Protein AF-A0A380U2N9-F1 (afdb_monomer_lite)

Structure (mmCIF, N/CA/C/O backbone):
data_AF-A0A380U2N9-F1
#
_entry.id   AF-A0A380U2N9-F1
#
loop_
_atom_site.group_PDB
_atom_site.id
_atom_site.type_symbol
_atom_site.label_atom_id
_atom_site.label_alt_id
_atom_site.label_comp_id
_atom_site.label_asym_id
_atom_site.label_entity_id
_atom_site.label_seq_id
_atom_site.pdbx_PDB_ins_code
_atom_site.Cartn_x
_atom_site.Cartn_y
_atom_site.Cartn_z
_atom_site.occupancy
_atom_site.B_iso_or_equiv
_atom_site.auth_seq_id
_atom_site.auth_comp_id
_atom_site.auth_asym_id
_atom_site.auth_atom_id
_atom_site.pdbx_PDB_model_num
ATOM 1 N N . MET A 1 1 ? 11.433 4.361 -26.951 1.00 69.81 1 MET A N 1
ATOM 2 C CA . MET A 1 1 ? 11.664 3.124 -26.171 1.00 69.81 1 MET A CA 1
ATOM 3 C C . MET A 1 1 ? 11.246 3.351 -24.717 1.00 69.81 1 MET A C 1
ATOM 5 O O . MET A 1 1 ? 11.518 4.430 -24.201 1.00 69.81 1 MET A O 1
ATOM 9 N N . GLN A 1 2 ? 10.555 2.399 -24.078 1.00 72.62 2 GLN A N 1
ATOM 10 C CA . GLN A 1 2 ? 10.227 2.473 -22.642 1.00 72.62 2 GLN A CA 1
ATOM 11 C C . GLN A 1 2 ? 11.430 2.039 -21.786 1.00 72.62 2 GLN A C 1
ATOM 13 O O . GLN A 1 2 ? 12.318 1.334 -22.265 1.00 72.62 2 GLN A O 1
ATOM 18 N N . LYS A 1 3 ? 11.481 2.479 -20.523 1.00 81.81 3 LYS A N 1
ATOM 19 C CA . LYS A 1 3 ? 12.522 2.066 -19.572 1.00 81.81 3 LYS A CA 1
ATOM 20 C C . LYS A 1 3 ? 12.392 0.562 -19.301 1.00 81.81 3 LYS A C 1
ATOM 22 O O . LYS A 1 3 ? 11.352 0.131 -18.817 1.00 81.81 3 LYS A O 1
ATOM 27 N N . ALA A 1 4 ? 13.450 -0.200 -19.572 1.00 84.12 4 ALA A N 1
ATOM 28 C CA . ALA A 1 4 ? 13.554 -1.614 -19.219 1.00 84.12 4 ALA A CA 1
ATOM 29 C C . ALA A 1 4 ? 14.470 -1.792 -17.999 1.00 84.12 4 ALA A C 1
ATOM 31 O O . ALA A 1 4 ? 15.438 -1.047 -17.831 1.00 84.12 4 ALA A O 1
ATOM 32 N N . VAL A 1 5 ? 14.157 -2.765 -17.144 1.00 84.19 5 VAL A N 1
ATOM 33 C CA . VAL A 1 5 ? 14.933 -3.099 -15.943 1.00 84.19 5 VAL A CA 1
ATOM 34 C C . VAL A 1 5 ? 15.163 -4.606 -15.934 1.00 84.19 5 VAL A C 1
ATOM 36 O O . VAL A 1 5 ? 14.212 -5.371 -16.062 1.00 84.19 5 VAL A O 1
ATOM 39 N N . PHE A 1 6 ? 16.419 -5.021 -15.771 1.00 86.12 6 PHE A N 1
ATOM 40 C CA . PHE A 1 6 ? 16.827 -6.426 -15.752 1.00 86.12 6 PHE A CA 1
ATOM 41 C C . PHE A 1 6 ? 17.446 -6.755 -14.389 1.00 86.12 6 PHE A C 1
ATOM 43 O O . PHE A 1 6 ? 18.619 -6.450 -14.175 1.00 86.12 6 PHE A O 1
ATOM 50 N N . PRO A 1 7 ? 16.686 -7.326 -13.438 1.00 82.00 7 PRO A N 1
ATOM 51 C CA . PRO A 1 7 ? 17.259 -7.844 -12.200 1.00 82.00 7 PRO A CA 1
ATOM 52 C C . PRO A 1 7 ? 18.228 -8.988 -12.520 1.00 82.00 7 PRO A C 1
ATOM 54 O O . PRO A 1 7 ? 17.839 -9.954 -13.171 1.00 82.00 7 PRO A O 1
ATOM 57 N N . ILE A 1 8 ? 19.482 -8.881 -12.076 1.00 82.88 8 ILE A N 1
ATOM 58 C CA . ILE A 1 8 ? 20.508 -9.902 -12.316 1.00 82.88 8 ILE A CA 1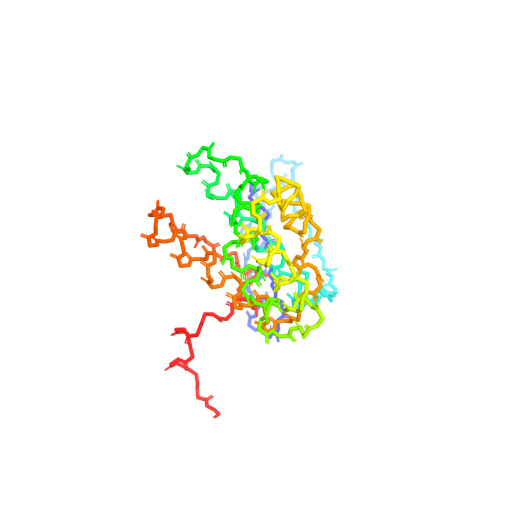
ATOM 59 C C . ILE A 1 8 ? 20.711 -10.705 -11.033 1.00 82.88 8 ILE A C 1
ATOM 61 O O . ILE A 1 8 ? 21.351 -10.229 -10.099 1.00 82.88 8 ILE A O 1
ATOM 65 N N . GLN A 1 9 ? 20.143 -11.911 -10.981 1.00 79.94 9 GLN A N 1
ATOM 66 C CA . GLN A 1 9 ? 20.286 -12.834 -9.844 1.00 79.94 9 GLN A CA 1
ATOM 67 C C . GLN A 1 9 ? 21.052 -14.105 -10.223 1.00 79.94 9 GLN A C 1
ATOM 69 O O . GLN A 1 9 ? 21.553 -14.817 -9.357 1.00 79.94 9 GLN A O 1
ATOM 74 N N . SER A 1 10 ? 21.164 -14.384 -11.522 1.00 81.62 10 SER A N 1
ATOM 75 C CA . SER A 1 10 ? 21.851 -15.550 -12.064 1.00 81.62 10 SER A CA 1
ATOM 76 C C . SER A 1 10 ? 22.539 -15.226 -13.391 1.00 81.62 10 SER A C 1
ATOM 78 O O . SER A 1 10 ? 22.266 -14.201 -14.022 1.00 81.62 10 SER A O 1
ATOM 80 N N . HIS A 1 11 ? 23.399 -16.134 -13.861 1.00 83.56 11 HIS A N 1
ATOM 81 C CA . HIS A 1 11 ? 24.033 -16.004 -15.176 1.00 83.56 11 HIS A CA 1
ATOM 82 C C . HIS A 1 11 ? 23.004 -15.915 -16.320 1.00 83.56 11 HIS A C 1
ATOM 84 O O . HIS A 1 11 ? 23.205 -15.166 -17.271 1.00 83.56 11 HIS A O 1
ATOM 90 N N . ALA A 1 12 ? 21.867 -16.611 -16.206 1.00 84.00 12 ALA A N 1
ATOM 91 C CA . ALA A 1 12 ? 20.814 -16.591 -17.222 1.00 84.00 12 ALA A CA 1
ATOM 92 C C . ALA A 1 12 ? 20.165 -15.203 -17.393 1.00 84.00 12 ALA A C 1
ATOM 94 O O . ALA A 1 12 ? 19.731 -14.843 -18.489 1.00 84.00 12 ALA A O 1
ATOM 95 N N . ASP A 1 13 ? 20.114 -14.395 -16.332 1.00 83.19 13 ASP A N 1
ATOM 96 C CA . ASP A 1 13 ? 19.528 -13.051 -16.392 1.00 83.19 13 ASP A CA 1
ATOM 97 C C . ASP A 1 13 ? 20.431 -12.057 -17.130 1.00 83.19 13 ASP A C 1
ATOM 99 O O . ASP A 1 13 ? 19.936 -11.134 -17.783 1.00 83.19 13 ASP A O 1
ATOM 103 N N . ILE A 1 14 ? 21.748 -12.294 -17.114 1.00 89.19 14 ILE A N 1
ATOM 104 C CA . ILE A 1 14 ? 22.729 -11.501 -17.867 1.00 89.19 14 ILE A CA 1
ATOM 105 C C . ILE A 1 14 ? 22.434 -11.595 -19.365 1.00 89.19 14 ILE A C 1
ATOM 107 O O . ILE A 1 14 ? 22.409 -10.578 -20.059 1.00 89.19 14 ILE A O 1
ATOM 111 N N . THR A 1 15 ? 22.138 -12.797 -19.865 1.00 91.19 15 THR A N 1
ATOM 112 C CA . THR A 1 15 ? 21.820 -13.018 -21.282 1.00 91.19 15 THR A CA 1
ATOM 113 C C . THR A 1 15 ? 20.608 -12.199 -21.730 1.00 91.19 15 THR A C 1
ATOM 115 O O . THR A 1 15 ? 20.621 -11.639 -22.825 1.00 91.19 15 THR A O 1
ATOM 118 N N . LYS A 1 16 ? 19.580 -12.051 -20.881 1.00 89.38 16 LYS A N 1
ATOM 119 C CA . LYS A 1 16 ? 18.394 -11.229 -21.193 1.00 89.38 16 LYS A CA 1
ATOM 120 C C . LYS A 1 16 ? 18.766 -9.755 -21.374 1.00 89.38 16 LYS A C 1
ATOM 122 O O . LYS A 1 16 ? 18.345 -9.138 -22.353 1.00 89.38 16 LYS A O 1
ATOM 127 N N . ALA A 1 17 ? 19.582 -9.211 -20.468 1.00 90.81 17 ALA A N 1
ATOM 128 C CA . ALA A 1 17 ? 20.050 -7.828 -20.549 1.00 90.81 17 ALA A CA 1
ATOM 129 C C . ALA A 1 17 ? 20.914 -7.592 -21.800 1.00 90.81 17 ALA A C 1
ATOM 131 O O . ALA A 1 17 ? 20.702 -6.618 -22.525 1.00 90.81 17 ALA A O 1
ATOM 132 N N . ILE A 1 18 ? 21.840 -8.513 -22.091 1.00 91.75 18 ILE A N 1
ATOM 133 C CA . ILE A 1 18 ? 22.700 -8.472 -23.284 1.00 91.75 18 ILE A CA 1
ATOM 134 C C . ILE A 1 18 ? 21.860 -8.481 -24.566 1.00 91.75 18 ILE A C 1
ATOM 136 O O . ILE A 1 18 ? 22.034 -7.611 -25.420 1.00 91.75 18 ILE A O 1
ATOM 140 N N . ASN A 1 19 ? 20.905 -9.406 -24.683 1.00 91.62 19 ASN A N 1
ATOM 141 C CA . ASN A 1 19 ? 20.053 -9.523 -25.868 1.00 91.62 19 ASN A CA 1
ATOM 142 C C . ASN A 1 19 ? 19.202 -8.268 -26.090 1.00 91.62 19 ASN A C 1
ATOM 144 O O . ASN A 1 19 ? 19.068 -7.799 -27.223 1.00 91.62 19 ASN A O 1
ATOM 148 N N . TYR A 1 20 ? 18.660 -7.685 -25.016 1.00 91.88 20 TYR A N 1
ATOM 149 C CA . TYR A 1 20 ? 17.906 -6.439 -25.118 1.00 91.88 20 TYR A CA 1
ATOM 150 C C . TYR A 1 20 ? 18.783 -5.287 -25.619 1.00 91.88 20 TYR A C 1
ATOM 152 O O . TYR A 1 20 ? 18.374 -4.558 -26.523 1.00 91.88 20 TYR A O 1
ATOM 160 N N . MET A 1 21 ? 20.000 -5.133 -25.088 1.00 92.38 21 MET A N 1
ATOM 161 C CA . MET A 1 21 ? 20.934 -4.107 -25.565 1.00 92.38 21 MET A CA 1
ATOM 162 C C . MET A 1 21 ? 21.288 -4.313 -27.041 1.00 92.38 21 MET A C 1
ATOM 164 O O . MET A 1 21 ? 21.163 -3.369 -27.821 1.00 92.38 21 MET A O 1
ATOM 168 N N . HIS A 1 22 ? 21.644 -5.539 -27.441 1.00 91.25 22 HIS A N 1
ATOM 169 C CA . HIS A 1 22 ? 21.965 -5.871 -28.833 1.00 91.25 22 HIS A CA 1
ATOM 170 C C . HIS A 1 22 ? 20.823 -5.571 -29.803 1.00 91.25 22 HIS A C 1
ATOM 172 O O . HIS A 1 22 ? 21.073 -5.104 -30.908 1.00 91.25 22 HIS A O 1
ATOM 178 N N . THR A 1 23 ? 19.577 -5.785 -29.384 1.00 90.31 23 THR A N 1
ATOM 179 C CA . THR A 1 23 ? 18.407 -5.537 -30.237 1.00 90.31 23 THR A CA 1
ATOM 180 C C . THR A 1 23 ? 18.149 -4.042 -30.451 1.00 90.31 23 THR A C 1
ATOM 182 O O . THR A 1 23 ? 17.639 -3.650 -31.495 1.00 90.31 23 THR A O 1
ATOM 185 N N . ASN A 1 24 ? 18.496 -3.190 -29.481 1.00 90.56 24 ASN A N 1
ATOM 186 C CA . ASN A 1 24 ? 18.027 -1.800 -29.458 1.00 90.56 24 ASN A CA 1
ATOM 187 C C . ASN A 1 24 ? 19.122 -0.748 -29.719 1.00 90.56 24 ASN A C 1
ATOM 189 O O . ASN A 1 24 ? 18.792 0.396 -30.039 1.00 90.56 24 ASN A O 1
ATOM 193 N N . TYR A 1 25 ? 20.414 -1.079 -29.584 1.00 91.75 25 TYR A N 1
ATOM 194 C CA . TYR A 1 25 ? 21.473 -0.056 -29.609 1.00 91.75 25 TYR A CA 1
ATOM 195 C C . TYR A 1 25 ? 21.623 0.635 -30.970 1.00 91.75 25 TYR A C 1
ATOM 197 O O . TYR A 1 25 ? 21.804 1.851 -31.013 1.00 91.75 25 TYR A O 1
ATOM 205 N N . THR A 1 26 ? 21.517 -0.103 -32.077 1.00 87.94 26 THR A N 1
ATOM 206 C CA . THR A 1 26 ? 21.706 0.455 -33.424 1.00 87.94 26 THR A CA 1
ATOM 207 C C . THR A 1 26 ? 20.651 1.509 -33.740 1.00 87.94 26 THR A C 1
ATOM 209 O O . THR A 1 26 ? 20.982 2.604 -34.187 1.00 87.94 26 THR A O 1
ATOM 212 N N . GLN A 1 27 ? 19.383 1.214 -33.440 1.00 89.00 27 GLN A N 1
ATOM 213 C CA . GLN A 1 27 ? 18.287 2.163 -33.628 1.00 89.00 27 GLN A CA 1
ATOM 214 C C . GLN A 1 27 ? 18.467 3.406 -32.747 1.00 89.00 27 GLN A C 1
ATOM 216 O O . GLN A 1 27 ? 18.341 4.528 -33.228 1.00 89.00 27 GLN A O 1
ATOM 221 N N . ALA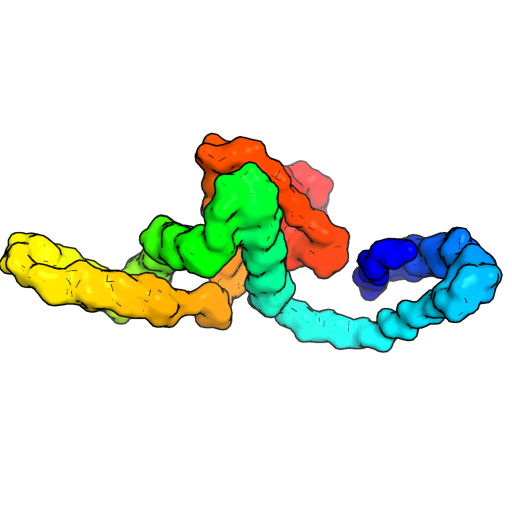 A 1 28 ? 18.820 3.211 -31.475 1.00 89.31 28 ALA A N 1
ATOM 222 C CA . ALA A 1 28 ? 19.051 4.297 -30.527 1.00 89.31 28 ALA A CA 1
ATOM 223 C C . ALA A 1 28 ? 20.163 5.261 -30.988 1.00 89.31 28 ALA A C 1
ATOM 225 O O . ALA A 1 28 ? 20.019 6.479 -30.870 1.00 89.31 28 ALA A O 1
ATOM 226 N N . ILE A 1 29 ? 21.252 4.727 -31.554 1.00 90.00 29 ILE A N 1
ATOM 227 C CA . ILE A 1 29 ? 22.338 5.526 -32.141 1.00 90.00 29 ILE A CA 1
ATOM 228 C C . ILE A 1 29 ? 21.837 6.309 -33.358 1.00 90.00 29 ILE A C 1
ATOM 230 O O . ILE A 1 29 ? 22.067 7.515 -33.435 1.00 90.00 29 ILE A O 1
ATOM 234 N N . ASN A 1 30 ? 21.116 5.653 -34.270 1.00 90.38 30 ASN A N 1
ATOM 235 C CA . ASN A 1 30 ? 20.602 6.285 -35.488 1.00 90.38 30 ASN A CA 1
ATOM 236 C C . ASN A 1 30 ? 19.607 7.420 -35.193 1.00 90.38 30 ASN A C 1
ATOM 238 O O . ASN A 1 30 ? 19.549 8.400 -35.929 1.00 90.38 30 ASN A O 1
ATOM 242 N N . GLU A 1 31 ? 18.849 7.318 -34.101 1.00 92.00 31 GLU A N 1
ATOM 243 C CA . GLU A 1 31 ? 17.915 8.353 -33.640 1.00 92.00 31 GLU A CA 1
ATOM 244 C C . GLU A 1 31 ? 18.587 9.467 -32.808 1.00 92.00 31 GLU A C 1
ATOM 246 O O . GLU A 1 31 ? 17.899 10.365 -32.315 1.00 92.00 31 GLU A O 1
ATOM 251 N N . GLY A 1 32 ? 19.910 9.413 -32.601 1.00 91.12 32 GLY A N 1
ATOM 252 C CA . GLY A 1 32 ? 20.652 10.368 -31.767 1.00 91.12 32 GLY A CA 1
ATOM 253 C C . GLY A 1 32 ? 20.323 10.278 -30.271 1.00 91.12 32 GLY A C 1
ATOM 254 O O . GLY A 1 32 ? 20.605 11.204 -29.511 1.00 91.12 32 GLY A O 1
ATOM 255 N N . LYS A 1 33 ? 19.709 9.174 -29.833 1.00 90.06 33 LYS A N 1
ATOM 256 C CA . LYS A 1 33 ? 19.256 8.929 -28.457 1.00 90.06 33 LYS A CA 1
ATOM 257 C C . LYS A 1 33 ? 19.923 7.659 -27.922 1.00 90.06 33 LYS A C 1
ATOM 259 O O . LYS A 1 33 ? 19.243 6.643 -27.781 1.00 90.06 33 LYS A O 1
ATOM 264 N N . PRO A 1 34 ? 21.241 7.682 -27.644 1.00 89.06 34 PRO A N 1
ATOM 265 C CA . PRO A 1 34 ? 21.983 6.487 -27.258 1.00 89.06 34 PRO A CA 1
ATOM 266 C C . PRO A 1 34 ? 21.405 5.838 -25.996 1.00 89.06 34 PRO A C 1
ATOM 268 O O . PRO A 1 34 ? 20.847 6.503 -25.119 1.00 89.06 34 PRO A O 1
ATOM 271 N N . LEU A 1 35 ? 21.562 4.517 -25.891 1.00 91.25 35 LEU A N 1
ATOM 272 C CA . LEU A 1 35 ? 21.123 3.775 -24.715 1.00 91.25 35 LEU A CA 1
ATOM 273 C C . LEU A 1 35 ? 21.908 4.226 -23.476 1.00 91.25 35 LEU A C 1
ATOM 275 O O . LEU A 1 35 ? 23.134 4.151 -23.445 1.00 91.25 35 LEU A O 1
ATOM 279 N N . ARG A 1 36 ? 21.196 4.639 -22.422 1.00 89.75 36 ARG A N 1
ATOM 280 C CA . ARG A 1 36 ? 21.777 4.862 -21.092 1.00 89.75 36 ARG A CA 1
ATOM 281 C C . ARG A 1 36 ? 21.622 3.598 -20.253 1.00 89.75 36 ARG A C 1
ATOM 283 O O . ARG A 1 36 ? 20.508 3.264 -19.852 1.00 89.75 36 ARG A O 1
ATOM 290 N N . VAL A 1 37 ? 22.736 2.934 -19.956 1.00 89.19 37 VAL A N 1
ATOM 291 C CA . VAL A 1 37 ? 22.779 1.766 -19.065 1.00 89.19 37 VAL A CA 1
ATOM 292 C C . VAL A 1 37 ? 23.154 2.227 -17.659 1.00 89.19 37 VAL A C 1
ATOM 294 O O . VAL A 1 37 ? 24.134 2.944 -17.479 1.00 89.19 37 VAL A O 1
ATOM 297 N N . VAL A 1 38 ? 22.361 1.835 -16.664 1.00 87.06 38 VAL A N 1
ATOM 298 C CA . VAL A 1 38 ? 22.657 2.066 -15.245 1.00 87.06 38 VAL A CA 1
ATOM 299 C C . VAL A 1 38 ? 22.760 0.708 -14.578 1.00 87.06 38 VAL A C 1
ATOM 301 O O . VAL A 1 38 ? 21.789 -0.047 -14.584 1.00 87.06 38 VAL A O 1
ATOM 304 N N . ILE A 1 39 ? 23.933 0.412 -14.025 1.00 86.25 39 ILE A N 1
ATOM 305 C CA . ILE A 1 39 ? 24.171 -0.772 -13.205 1.00 86.25 39 ILE A CA 1
ATOM 306 C C . ILE A 1 39 ? 24.294 -0.276 -11.776 1.00 86.25 39 ILE A C 1
ATOM 308 O O . ILE A 1 39 ? 25.122 0.585 -11.491 1.00 86.25 39 ILE A O 1
ATOM 312 N N . ASP A 1 40 ? 23.444 -0.798 -10.908 1.00 77.69 40 ASP A N 1
ATOM 313 C CA . ASP A 1 40 ? 23.410 -0.424 -9.505 1.00 77.69 40 ASP A CA 1
ATOM 314 C C . ASP A 1 40 ? 23.194 -1.677 -8.657 1.00 77.69 40 ASP A C 1
ATOM 316 O O . ASP A 1 40 ? 22.492 -2.609 -9.071 1.00 77.69 40 ASP A O 1
ATOM 320 N N . GLN A 1 41 ? 23.795 -1.704 -7.472 1.00 69.94 41 GLN A N 1
ATOM 321 C CA . GLN A 1 41 ? 23.486 -2.711 -6.466 1.00 69.94 41 GLN A CA 1
ATOM 322 C C . GLN A 1 41 ? 22.186 -2.277 -5.794 1.00 69.94 41 GLN A C 1
ATOM 324 O O . GLN A 1 41 ? 22.183 -1.565 -4.795 1.00 69.94 41 GLN A O 1
ATOM 329 N N . LYS A 1 42 ? 21.055 -2.660 -6.394 1.00 63.22 42 LYS A N 1
ATOM 330 C CA . LYS A 1 42 ? 19.726 -2.280 -5.906 1.00 63.22 42 LYS A CA 1
ATOM 331 C C . LYS A 1 42 ? 19.456 -2.941 -4.546 1.00 63.22 42 LYS A C 1
ATOM 333 O O . LYS A 1 42 ? 18.904 -4.034 -4.484 1.00 63.22 42 LYS A O 1
ATOM 338 N N . LEU A 1 43 ? 19.814 -2.250 -3.466 1.00 59.84 43 LEU A N 1
ATOM 339 C CA . LEU A 1 43 ? 19.433 -2.548 -2.081 1.00 59.84 43 LEU A CA 1
ATOM 340 C C . LEU A 1 43 ? 18.029 -2.002 -1.775 1.00 59.84 43 LEU A C 1
ATOM 342 O O . LEU A 1 43 ? 17.811 -1.402 -0.727 1.00 59.84 43 LEU A O 1
ATOM 346 N N . ASP A 1 44 ? 17.068 -2.142 -2.694 1.00 65.88 44 ASP A N 1
ATOM 347 C CA . ASP A 1 44 ? 15.690 -1.843 -2.306 1.00 65.88 44 ASP A CA 1
ATOM 348 C C . ASP A 1 44 ? 15.267 -2.887 -1.281 1.00 65.88 44 ASP A C 1
ATOM 350 O O . ASP A 1 44 ? 15.166 -4.077 -1.598 1.00 65.88 44 ASP A O 1
ATOM 354 N N . ASP A 1 45 ? 14.989 -2.444 -0.059 1.00 77.94 45 ASP A N 1
ATOM 355 C CA . ASP A 1 45 ? 14.292 -3.304 0.874 1.00 77.94 45 ASP A CA 1
ATOM 356 C C . ASP A 1 45 ? 12.888 -3.618 0.330 1.00 77.94 45 ASP A C 1
ATOM 358 O O . ASP A 1 45 ? 12.271 -2.878 -0.454 1.00 77.94 45 ASP A O 1
ATOM 362 N N . ARG A 1 46 ? 12.382 -4.793 0.708 1.00 79.44 46 ARG A N 1
ATOM 363 C CA . ARG A 1 46 ? 11.099 -5.292 0.206 1.00 79.44 46 ARG A CA 1
ATOM 364 C C . ARG A 1 46 ? 9.953 -4.323 0.515 1.00 79.44 46 ARG A C 1
ATOM 366 O O . ARG A 1 46 ? 9.056 -4.188 -0.315 1.00 79.44 46 ARG A O 1
ATOM 373 N N . SER A 1 47 ? 10.010 -3.623 1.649 1.00 85.62 47 SER A N 1
ATOM 374 C CA . SER A 1 47 ? 8.982 -2.662 2.065 1.00 85.62 47 SER A CA 1
ATOM 375 C C . SER A 1 47 ? 8.888 -1.477 1.101 1.00 85.62 47 SER A C 1
ATOM 377 O O . SER A 1 47 ? 7.802 -1.115 0.636 1.00 85.62 47 SER A O 1
ATOM 379 N N . THR A 1 48 ? 10.027 -0.914 0.709 1.00 87.94 48 THR A N 1
ATOM 380 C CA . THR A 1 48 ? 10.108 0.190 -0.251 1.00 87.94 48 THR A CA 1
ATOM 381 C C . THR A 1 48 ? 9.590 -0.242 -1.620 1.00 87.94 48 THR A C 1
ATOM 383 O O . THR A 1 48 ? 8.792 0.463 -2.248 1.00 87.94 48 THR A O 1
ATOM 386 N N . ALA A 1 49 ? 9.962 -1.441 -2.078 1.00 89.75 49 ALA A N 1
ATOM 387 C CA . ALA A 1 49 ? 9.462 -1.985 -3.337 1.00 89.75 49 ALA A CA 1
ATOM 388 C C . ALA A 1 49 ? 7.938 -2.201 -3.329 1.00 89.75 49 ALA A C 1
ATOM 390 O O . ALA A 1 49 ? 7.268 -1.810 -4.285 1.00 89.75 49 ALA A O 1
ATOM 391 N N . GLN A 1 50 ? 7.389 -2.764 -2.251 1.00 92.50 50 GLN A N 1
ATOM 392 C CA . GLN A 1 50 ? 5.950 -2.978 -2.078 1.00 92.50 50 GLN A CA 1
ATOM 393 C C . GLN A 1 50 ? 5.160 -1.662 -2.014 1.00 92.50 50 GLN A C 1
ATOM 395 O O . GLN A 1 50 ? 4.092 -1.553 -2.615 1.00 92.50 50 GLN A O 1
ATOM 400 N N . ASN A 1 51 ? 5.693 -0.625 -1.359 1.00 93.56 51 ASN A N 1
ATOM 401 C CA . ASN A 1 51 ? 5.048 0.691 -1.325 1.00 93.56 51 ASN A CA 1
ATOM 402 C C . ASN A 1 51 ? 4.965 1.327 -2.718 1.00 93.56 51 ASN A C 1
ATOM 404 O O . ASN A 1 51 ? 3.928 1.879 -3.083 1.00 93.56 51 ASN A O 1
ATOM 408 N N . ARG A 1 52 ? 6.012 1.204 -3.541 1.00 92.88 52 ARG A N 1
ATOM 409 C CA . ARG A 1 52 ? 5.954 1.668 -4.939 1.00 92.88 52 ARG A CA 1
ATOM 410 C C . ARG A 1 52 ? 4.923 0.899 -5.758 1.00 92.88 52 ARG A C 1
ATOM 412 O O . ARG A 1 52 ? 4.212 1.514 -6.550 1.00 92.88 52 ARG A O 1
ATOM 419 N N . LEU A 1 53 ? 4.832 -0.418 -5.558 1.00 95.25 53 LEU A N 1
ATOM 420 C CA . LEU A 1 53 ? 3.836 -1.254 -6.227 1.00 95.25 53 LEU A CA 1
ATOM 421 C C . LEU A 1 53 ? 2.412 -0.783 -5.903 1.00 95.25 53 LEU A C 1
ATOM 423 O O . LEU A 1 53 ? 1.618 -0.570 -6.817 1.00 95.25 53 LEU A O 1
ATOM 427 N N . MET A 1 54 ? 2.129 -0.523 -4.624 1.00 96.19 54 MET A N 1
ATOM 428 C CA . MET A 1 54 ? 0.847 0.017 -4.164 1.00 96.19 54 MET A CA 1
ATOM 429 C C . MET A 1 54 ? 0.489 1.330 -4.873 1.00 96.19 54 MET A C 1
ATOM 431 O O . MET A 1 54 ? -0.583 1.439 -5.464 1.00 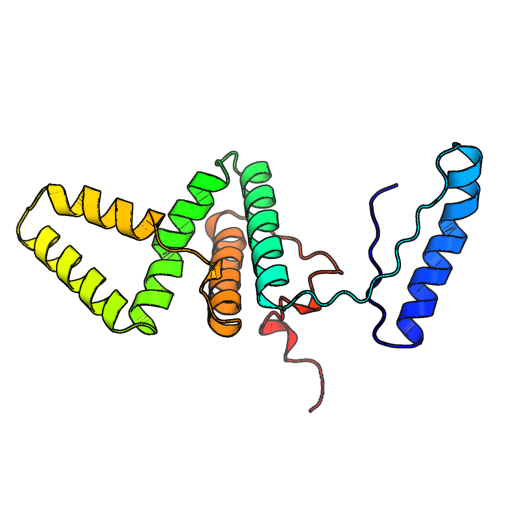96.19 54 MET A O 1
ATOM 435 N N . TRP A 1 55 ? 1.403 2.306 -4.891 1.00 96.69 55 TRP A N 1
ATOM 436 C CA . TRP A 1 55 ? 1.164 3.595 -5.553 1.00 96.69 55 TRP A CA 1
ATOM 437 C C . TRP A 1 55 ? 0.963 3.467 -7.063 1.00 96.69 55 TRP A C 1
ATOM 439 O O . TRP A 1 55 ? 0.137 4.170 -7.647 1.00 96.69 55 TRP A O 1
ATOM 449 N N . MET A 1 56 ? 1.690 2.555 -7.705 1.00 96.31 56 MET A N 1
ATOM 450 C CA . MET A 1 56 ? 1.494 2.266 -9.120 1.00 96.31 56 MET A CA 1
ATOM 451 C C . MET A 1 56 ? 0.097 1.688 -9.378 1.00 96.31 56 MET A C 1
ATOM 453 O O . MET A 1 56 ? -0.560 2.114 -10.328 1.00 96.31 56 MET A O 1
ATOM 457 N N . TRP A 1 57 ? -0.377 0.763 -8.543 1.00 97.62 57 TRP A N 1
ATOM 458 C CA . TRP A 1 57 ? -1.733 0.225 -8.651 1.00 97.62 57 TRP A CA 1
ATOM 459 C C . TRP A 1 57 ? -2.806 1.283 -8.442 1.00 97.62 57 TRP A C 1
ATOM 461 O O . TRP A 1 57 ? -3.743 1.333 -9.233 1.00 97.62 57 TRP A O 1
ATOM 471 N N . LEU A 1 58 ? -2.644 2.183 -7.470 1.00 97.62 58 LEU A N 1
ATOM 472 C CA . LEU A 1 58 ? -3.565 3.310 -7.307 1.00 97.62 58 LEU A CA 1
ATOM 473 C C . LEU A 1 58 ? -3.656 4.156 -8.581 1.00 97.62 58 LEU A C 1
ATOM 475 O O . LEU A 1 58 ? -4.756 4.477 -9.016 1.00 97.62 58 LEU A O 1
ATOM 479 N N . GLY A 1 59 ? -2.527 4.423 -9.244 1.00 97.44 59 GLY A N 1
ATOM 480 C CA . GLY A 1 59 ? -2.517 5.120 -10.533 1.00 97.44 59 GLY A CA 1
ATOM 481 C C . GLY A 1 59 ? -3.165 4.330 -11.681 1.00 97.44 59 GLY A C 1
ATOM 482 O O . GLY A 1 59 ? -3.687 4.924 -12.623 1.00 97.44 59 GLY A O 1
ATOM 483 N N . GLN A 1 60 ? -3.150 2.993 -11.641 1.00 97.06 60 GLN A N 1
ATOM 484 C CA . GLN A 1 60 ? -3.880 2.166 -12.612 1.00 97.06 60 GLN A CA 1
ATOM 485 C C . GLN A 1 60 ? -5.387 2.210 -12.368 1.00 97.06 60 GLN A C 1
ATOM 487 O O . GLN A 1 60 ? -6.148 2.340 -13.328 1.00 97.06 60 GLN A O 1
ATOM 492 N N . ILE A 1 61 ? -5.803 2.137 -11.102 1.00 97.62 61 ILE A N 1
ATOM 493 C CA . ILE A 1 61 ? -7.208 2.240 -10.706 1.00 97.62 61 ILE A CA 1
ATOM 494 C C . ILE A 1 61 ? -7.738 3.624 -11.078 1.00 97.62 61 ILE A C 1
ATOM 496 O O . ILE A 1 61 ? -8.740 3.700 -11.776 1.00 97.62 61 ILE A O 1
ATOM 500 N N . GLU A 1 62 ? -7.028 4.694 -10.720 1.00 97.88 62 GLU A N 1
ATOM 501 C CA . GLU A 1 62 ? -7.378 6.079 -11.061 1.00 97.88 62 GLU A CA 1
ATOM 502 C C . GLU A 1 62 ? -7.614 6.256 -12.564 1.00 97.88 62 GLU A C 1
ATOM 504 O O . GLU A 1 62 ? -8.659 6.748 -12.982 1.00 97.88 62 GLU A O 1
ATOM 509 N N . LYS A 1 63 ? -6.701 5.763 -13.409 1.00 97.25 63 LYS A N 1
ATOM 510 C CA . LYS A 1 63 ? -6.861 5.829 -14.873 1.00 97.25 63 LYS A CA 1
ATOM 511 C C . LYS A 1 63 ? -8.072 5.060 -15.398 1.00 97.25 63 LYS A C 1
ATOM 513 O O . LYS A 1 63 ? -8.561 5.377 -16.480 1.00 97.25 63 LYS A O 1
ATOM 518 N N . LYS A 1 64 ? -8.507 4.010 -14.699 1.00 96.81 64 LYS A N 1
ATOM 519 C CA . LYS A 1 64 ? -9.613 3.143 -15.125 1.00 96.81 64 LYS A CA 1
ATOM 520 C C . LYS A 1 64 ? -10.964 3.594 -14.583 1.00 96.81 64 LYS A C 1
ATOM 522 O O . LYS A 1 64 ? -11.960 3.417 -15.275 1.00 96.81 64 LYS A O 1
ATOM 527 N N . THR A 1 65 ? -11.004 4.159 -13.382 1.00 95.94 65 THR A N 1
ATOM 528 C CA . THR A 1 65 ? -12.245 4.529 -12.686 1.00 95.94 65 THR A CA 1
ATOM 529 C C . THR A 1 65 ? -12.486 6.036 -12.639 1.00 95.94 65 THR A C 1
ATOM 531 O O . THR A 1 65 ? -13.604 6.454 -12.351 1.00 95.94 65 THR A O 1
ATOM 534 N N . GLY A 1 66 ? -11.461 6.854 -12.894 1.00 95.62 66 GLY A N 1
ATOM 535 C CA . GLY A 1 66 ? -11.494 8.308 -12.726 1.00 95.62 66 GLY A CA 1
ATOM 536 C C . GLY A 1 66 ? -11.429 8.775 -11.268 1.00 95.62 66 GLY A C 1
ATOM 537 O O . GLY A 1 66 ? -11.518 9.973 -11.018 1.00 95.62 66 GLY A O 1
ATOM 538 N N . GLN A 1 67 ? -11.298 7.859 -10.302 1.00 94.81 67 GLN A N 1
ATOM 539 C CA . GLN A 1 67 ? -11.190 8.211 -8.886 1.00 94.81 67 GLN A CA 1
ATOM 540 C C . GLN A 1 67 ? -9.771 8.666 -8.555 1.00 94.81 67 GLN A C 1
ATOM 542 O O . GLN A 1 67 ? -8.815 7.961 -8.861 1.00 94.81 67 GLN A O 1
ATOM 547 N N . ASP A 1 68 ? -9.654 9.808 -7.880 1.00 97.06 68 ASP A N 1
ATOM 548 C CA . ASP A 1 68 ? -8.374 10.344 -7.421 1.00 97.06 68 ASP A CA 1
ATOM 549 C C . ASP A 1 68 ? -7.615 9.330 -6.544 1.00 97.06 68 ASP A C 1
ATOM 551 O O . ASP A 1 68 ? -8.170 8.722 -5.619 1.00 97.06 68 ASP A O 1
ATOM 555 N N . LYS A 1 69 ? -6.325 9.148 -6.838 1.00 94.69 69 LYS A N 1
ATOM 556 C CA . LYS A 1 69 ? -5.468 8.164 -6.159 1.00 94.69 69 LYS A CA 1
ATOM 557 C C . LYS A 1 69 ? -5.318 8.409 -4.653 1.00 94.69 69 LYS A C 1
ATOM 559 O O . LYS A 1 69 ? -5.201 7.437 -3.906 1.00 94.69 69 LYS A O 1
ATOM 564 N N . ASP A 1 70 ? -5.327 9.660 -4.192 1.00 94.88 70 ASP A N 1
ATOM 565 C CA . ASP A 1 70 ? -5.167 9.981 -2.769 1.00 94.88 70 ASP A CA 1
ATOM 566 C C . ASP A 1 70 ? -6.459 9.670 -2.000 1.00 94.88 70 ASP A C 1
ATOM 568 O O . ASP A 1 70 ? -6.426 9.135 -0.887 1.00 94.88 70 ASP A O 1
ATOM 572 N N . SER A 1 71 ? -7.604 9.895 -2.643 1.00 96.00 71 SER A N 1
ATOM 573 C CA . SER A 1 71 ? -8.926 9.486 -2.164 1.00 96.00 71 SER A CA 1
ATOM 574 C C . SER A 1 71 ? -9.060 7.960 -2.106 1.00 96.00 71 SER A C 1
ATOM 576 O O . SER A 1 71 ? -9.514 7.417 -1.095 1.00 96.00 71 SER A O 1
ATOM 578 N N . LEU A 1 72 ? -8.590 7.247 -3.137 1.00 96.75 72 LEU A N 1
ATOM 579 C CA . LEU A 1 72 ? -8.498 5.781 -3.133 1.00 96.75 72 LEU A CA 1
ATOM 580 C C . LEU A 1 72 ? -7.599 5.279 -1.998 1.00 96.75 72 LEU A C 1
ATOM 582 O O . LEU A 1 72 ? -7.974 4.359 -1.271 1.00 96.75 72 LEU A O 1
ATOM 586 N N . HIS A 1 73 ? -6.431 5.901 -1.811 1.00 96.75 73 HIS A N 1
ATOM 587 C CA . HIS A 1 73 ? -5.522 5.548 -0.727 1.00 96.75 73 HIS A CA 1
ATOM 588 C C . HIS A 1 73 ? -6.189 5.738 0.639 1.00 96.75 73 HIS A C 1
ATOM 590 O O . HIS A 1 73 ? -6.113 4.852 1.488 1.00 96.75 73 HIS A O 1
ATOM 596 N N . TYR A 1 74 ? -6.890 6.855 0.852 1.00 97.25 74 TYR A N 1
ATOM 597 C CA . TYR A 1 74 ? -7.652 7.097 2.076 1.00 97.25 74 TYR A CA 1
ATOM 598 C C . TYR A 1 74 ? -8.713 6.012 2.327 1.00 97.25 74 TYR A C 1
ATOM 600 O O . TYR A 1 74 ? -8.783 5.461 3.430 1.00 97.25 74 TYR A O 1
ATOM 608 N N . GLU A 1 75 ? -9.495 5.651 1.308 1.00 96.38 75 GLU A N 1
ATOM 609 C CA . GLU A 1 75 ? -10.517 4.605 1.418 1.00 96.38 75 GLU A CA 1
ATOM 610 C C . GLU A 1 75 ? -9.916 3.225 1.712 1.00 96.38 75 GLU A C 1
ATOM 612 O O . GLU A 1 75 ? -10.435 2.489 2.555 1.00 96.38 75 GLU A O 1
ATOM 617 N N . PHE A 1 76 ? -8.793 2.873 1.088 1.00 97.44 76 PHE A N 1
ATOM 618 C CA . PHE A 1 76 ? -8.104 1.611 1.368 1.00 97.44 76 PHE A CA 1
ATOM 619 C C . PHE A 1 76 ? -7.458 1.595 2.750 1.00 97.44 76 PHE A C 1
ATOM 621 O O . PHE A 1 76 ? -7.504 0.565 3.426 1.00 97.44 76 PHE A O 1
ATOM 628 N N . LYS A 1 77 ? -6.959 2.736 3.243 1.00 97.31 77 LYS A N 1
ATOM 629 C CA . LYS A 1 77 ? -6.523 2.845 4.639 1.00 97.31 77 LYS A CA 1
ATOM 630 C C . LYS A 1 77 ? -7.673 2.542 5.590 1.00 97.31 77 LYS A C 1
ATOM 632 O O . LYS A 1 77 ? -7.553 1.664 6.440 1.00 97.31 77 LYS A O 1
ATOM 637 N N . LYS A 1 78 ? -8.808 3.213 5.398 1.00 95.88 78 LYS A N 1
ATOM 638 C CA . LYS A 1 78 ? -10.017 3.028 6.206 1.00 95.88 78 LYS A CA 1
ATOM 639 C C . LYS A 1 78 ? -10.521 1.582 6.197 1.00 95.88 78 LYS A C 1
ATOM 641 O O . LYS A 1 78 ? -10.946 1.086 7.236 1.00 95.88 78 LYS A O 1
ATOM 646 N N . ARG A 1 79 ? -10.497 0.917 5.039 1.00 95.06 79 ARG A N 1
ATOM 647 C CA . ARG A 1 79 ? -11.055 -0.435 4.861 1.00 95.06 79 ARG A CA 1
ATOM 648 C C . ARG A 1 79 ? -10.111 -1.548 5.297 1.00 95.06 79 ARG A C 1
ATOM 650 O O . ARG A 1 79 ? -10.572 -2.509 5.901 1.00 95.06 79 ARG A O 1
ATOM 657 N N . PHE A 1 80 ? -8.825 -1.432 4.978 1.00 97.44 80 PHE A N 1
ATOM 658 C CA . PHE A 1 80 ? -7.872 -2.538 5.092 1.00 97.44 80 PHE A CA 1
ATOM 659 C C . PHE A 1 80 ? -6.764 -2.245 6.103 1.00 97.44 80 PHE A C 1
ATOM 661 O O . PHE A 1 80 ? -6.485 -3.074 6.964 1.00 97.44 80 PHE A O 1
ATOM 668 N N . LEU A 1 81 ? -6.158 -1.052 6.057 1.00 96.75 81 LEU A N 1
ATOM 669 C CA . LEU A 1 81 ? -5.029 -0.726 6.939 1.00 96.75 81 LEU A CA 1
ATOM 670 C C . LEU A 1 81 ? -5.446 -0.666 8.412 1.00 96.75 81 LEU A C 1
ATOM 672 O O . LEU A 1 81 ? -4.756 -1.215 9.266 1.00 96.75 81 LEU A O 1
ATOM 676 N N . ILE A 1 82 ? -6.593 -0.043 8.703 1.00 96.19 82 ILE A N 1
ATOM 677 C CA . ILE A 1 82 ? -7.150 0.018 10.063 1.00 96.19 82 ILE A CA 1
ATOM 678 C C . ILE A 1 82 ? -7.384 -1.387 10.624 1.00 96.19 82 ILE A C 1
ATOM 680 O O . ILE A 1 82 ? -7.129 -1.619 11.802 1.00 96.19 82 ILE A O 1
ATOM 684 N N . TYR A 1 83 ? -7.848 -2.325 9.793 1.00 96.00 83 TYR A N 1
ATOM 685 C CA . TYR A 1 83 ? -8.074 -3.706 10.213 1.00 96.00 83 TYR A CA 1
ATOM 686 C C . TYR A 1 83 ? -6.764 -4.392 10.617 1.00 96.00 83 TYR A C 1
ATOM 688 O O . TYR A 1 83 ? -6.692 -4.976 11.697 1.00 96.00 83 TYR A O 1
ATOM 696 N N . ILE A 1 84 ? -5.723 -4.260 9.790 1.00 96.44 84 ILE A N 1
ATOM 697 C CA . ILE A 1 84 ? -4.399 -4.830 10.067 1.00 96.44 84 ILE A CA 1
ATOM 698 C C . ILE A 1 84 ? -3.816 -4.235 11.355 1.00 96.44 84 ILE A C 1
ATOM 700 O O . ILE A 1 84 ? -3.404 -4.985 12.237 1.00 96.44 84 ILE A O 1
ATOM 704 N N . TYR A 1 85 ? -3.840 -2.906 11.512 1.00 96.31 85 TYR A N 1
ATOM 705 C CA . TYR A 1 85 ? -3.330 -2.273 12.730 1.00 96.31 85 TYR A CA 1
ATOM 706 C C . TYR A 1 85 ? -4.119 -2.657 13.971 1.00 96.31 85 TYR A C 1
ATOM 708 O O . TYR A 1 85 ? -3.523 -3.018 14.975 1.00 96.31 85 TYR A O 1
ATOM 716 N N . ARG A 1 86 ? -5.451 -2.665 13.909 1.00 95.88 86 ARG A N 1
ATOM 717 C CA . ARG A 1 86 ? -6.273 -3.061 15.057 1.00 95.88 86 ARG A CA 1
ATOM 718 C C . ARG A 1 86 ? -6.026 -4.510 15.492 1.00 95.88 86 ARG A C 1
ATOM 720 O O . ARG A 1 86 ? -6.219 -4.820 16.662 1.00 95.88 86 ARG A O 1
ATOM 727 N N . ARG A 1 87 ? -5.661 -5.402 14.567 1.00 96.12 87 ARG A N 1
ATOM 728 C CA . ARG A 1 87 ? -5.351 -6.805 14.876 1.00 96.12 87 ARG A CA 1
ATOM 729 C C . ARG A 1 87 ? -3.968 -6.961 15.512 1.00 96.12 87 ARG A C 1
ATOM 731 O O . ARG A 1 87 ? -3.826 -7.764 16.427 1.00 96.12 87 ARG A O 1
ATOM 738 N N . ASP A 1 88 ? -2.979 -6.224 15.010 1.00 95.25 88 ASP A N 1
ATOM 739 C CA . ASP A 1 88 ? -1.564 -6.486 15.298 1.00 95.25 88 ASP A CA 1
ATOM 740 C C . ASP A 1 88 ? -0.930 -5.491 16.289 1.00 95.25 88 ASP A C 1
ATOM 742 O O . ASP A 1 88 ? 0.167 -5.746 16.781 1.00 95.25 88 ASP A O 1
ATOM 746 N N . ASP A 1 89 ? -1.593 -4.370 16.585 1.00 95.31 89 ASP A N 1
ATOM 747 C CA . ASP A 1 89 ? -1.131 -3.322 17.499 1.00 95.31 89 ASP A CA 1
ATOM 748 C C . ASP A 1 89 ? -2.190 -3.079 18.586 1.00 95.31 89 ASP A C 1
ATOM 750 O O . ASP A 1 89 ? -3.292 -2.584 18.323 1.00 95.31 89 ASP A O 1
ATOM 754 N N . GLN A 1 90 ? -1.855 -3.458 19.824 1.00 95.81 90 GLN A N 1
ATOM 755 C CA . GLN A 1 90 ? -2.766 -3.361 20.963 1.00 95.81 90 GLN A CA 1
ATOM 756 C C . GLN A 1 90 ? -3.115 -1.905 21.309 1.00 95.81 90 GLN A C 1
ATOM 758 O O . GLN A 1 90 ? -4.285 -1.609 21.551 1.00 95.81 90 GLN A O 1
ATOM 763 N N . GLU A 1 91 ? -2.147 -0.986 21.286 1.00 95.31 91 GLU A N 1
ATOM 764 C CA . GLU A 1 91 ? -2.387 0.433 21.590 1.00 95.31 91 GLU A CA 1
ATOM 765 C C . GLU A 1 91 ? -3.290 1.067 20.521 1.00 95.31 91 GLU A C 1
ATOM 767 O O . GLU A 1 91 ? -4.216 1.842 20.808 1.00 95.31 91 GLU A O 1
ATOM 772 N N . PHE A 1 92 ? -3.087 0.681 19.260 1.00 95.62 92 PHE A N 1
ATOM 773 C CA . PHE A 1 92 ? -3.968 1.093 18.174 1.00 95.62 92 PHE A CA 1
ATOM 774 C C . PHE A 1 92 ? -5.380 0.507 18.323 1.00 95.62 92 PHE A C 1
ATOM 776 O O . PHE A 1 92 ? -6.378 1.184 18.043 1.00 95.62 92 PHE A O 1
ATOM 783 N N . ALA A 1 93 ? -5.495 -0.739 18.789 1.00 96.31 93 ALA A N 1
ATOM 784 C CA . ALA A 1 93 ? -6.780 -1.371 19.059 1.00 96.31 93 ALA A CA 1
ATOM 785 C C . ALA A 1 93 ? -7.556 -0.651 20.172 1.00 96.31 93 ALA A C 1
ATOM 787 O O . ALA A 1 93 ? -8.761 -0.419 20.025 1.00 96.31 93 ALA A O 1
ATOM 788 N N . GLU A 1 94 ? -6.874 -0.243 21.242 1.00 96.94 94 GLU A N 1
ATOM 789 C CA . GLU A 1 94 ? -7.436 0.566 22.328 1.00 96.94 94 GLU A CA 1
ATOM 790 C C . GLU A 1 94 ? -7.919 1.928 21.816 1.00 96.94 94 GLU A C 1
ATOM 792 O O . GLU A 1 94 ? -9.057 2.320 22.088 1.00 96.94 94 GLU A O 1
ATOM 797 N N . THR A 1 95 ? -7.127 2.587 20.964 1.00 95.00 95 THR A N 1
ATOM 798 C CA . THR A 1 95 ? -7.531 3.830 20.284 1.00 95.00 95 THR A CA 1
ATOM 799 C C . THR A 1 95 ? -8.819 3.634 19.473 1.00 95.00 95 THR A C 1
ATOM 801 O O . THR A 1 95 ? -9.758 4.426 19.580 1.00 95.00 95 THR A O 1
ATOM 804 N N . CYS A 1 96 ? -8.920 2.549 18.697 1.00 94.69 96 CYS A N 1
ATOM 805 C CA . CYS A 1 96 ? -10.131 2.231 17.934 1.00 94.69 96 CYS A CA 1
ATOM 806 C C . CYS A 1 96 ? -11.352 1.997 18.837 1.00 94.69 96 CYS A C 1
ATOM 808 O O . CYS A 1 96 ? -12.460 2.421 18.498 1.00 94.69 96 CYS A O 1
ATOM 810 N N . ASN A 1 97 ? -11.166 1.328 19.977 1.00 95.00 97 ASN A N 1
ATOM 811 C CA . ASN A 1 97 ? -12.239 1.069 20.935 1.00 95.00 97 ASN A CA 1
ATOM 812 C C . ASN A 1 97 ? -12.721 2.369 21.603 1.00 95.00 97 ASN A C 1
ATOM 814 O O . ASN A 1 97 ? -13.929 2.565 21.726 1.00 95.00 97 ASN A O 1
ATOM 818 N N . ALA A 1 98 ? -11.813 3.288 21.947 1.00 93.50 98 ALA A N 1
ATOM 819 C CA . ALA A 1 98 ? -12.170 4.601 22.487 1.00 93.50 98 ALA A CA 1
ATOM 820 C C . ALA A 1 98 ? -13.026 5.412 21.497 1.00 93.50 98 ALA A C 1
ATOM 822 O O . ALA A 1 98 ? -14.070 5.948 21.866 1.00 93.50 98 ALA A O 1
ATOM 823 N N . ILE A 1 99 ? -12.653 5.431 20.213 1.00 92.31 99 ILE A N 1
ATOM 824 C CA . ILE A 1 99 ? -13.447 6.093 19.162 1.00 92.31 99 ILE A CA 1
ATOM 825 C C . ILE A 1 99 ? -14.822 5.422 19.014 1.00 92.31 99 ILE A C 1
ATOM 827 O O . ILE A 1 99 ? -15.836 6.105 18.860 1.00 92.31 99 ILE A O 1
ATOM 831 N N . ALA A 1 100 ? -14.888 4.090 19.099 1.00 92.25 100 ALA A N 1
ATOM 832 C CA . ALA A 1 100 ? -16.158 3.368 19.055 1.00 92.25 100 ALA A CA 1
ATOM 833 C C . ALA A 1 100 ? -17.078 3.722 20.240 1.00 92.25 100 ALA A C 1
ATOM 835 O O . ALA A 1 100 ? -18.284 3.860 20.038 1.00 92.25 100 ALA A O 1
ATOM 836 N N . MET A 1 101 ? -16.526 3.927 21.440 1.00 91.38 101 MET A N 1
ATOM 837 C CA . MET A 1 101 ? -17.282 4.394 22.609 1.00 91.38 101 MET A CA 1
ATOM 838 C C . MET A 1 101 ? -17.786 5.833 22.433 1.00 91.38 101 MET A C 1
ATOM 840 O O . MET A 1 101 ? -18.951 6.102 22.709 1.00 91.38 101 MET A O 1
ATOM 844 N N . LEU A 1 102 ? -16.960 6.746 21.905 1.00 90.12 102 LEU A N 1
ATOM 845 C CA . LEU A 1 102 ? -17.394 8.119 21.594 1.00 90.12 102 LEU A CA 1
ATOM 846 C C . LEU A 1 102 ? -18.566 8.132 20.605 1.00 90.12 102 LEU A C 1
ATOM 848 O O . LEU A 1 102 ? -19.524 8.879 20.787 1.00 90.12 102 LEU A O 1
ATOM 852 N N . LYS A 1 103 ? -18.525 7.252 19.597 1.00 89.38 103 LYS A N 1
ATOM 853 C CA . LYS A 1 103 ? -19.627 7.078 18.646 1.00 89.38 103 LYS A CA 1
ATOM 854 C C . LYS A 1 103 ? -20.916 6.595 19.318 1.00 89.38 103 LYS A C 1
ATOM 856 O O . LYS A 1 103 ? -21.991 7.036 18.928 1.00 89.38 103 LYS A O 1
ATOM 861 N N . GLN A 1 104 ? -20.824 5.674 20.279 1.00 87.44 104 GLN A N 1
ATOM 862 C CA . GLN A 1 104 ? -21.995 5.168 21.009 1.00 87.44 104 GLN A CA 1
ATOM 863 C C . GLN A 1 104 ? -22.645 6.238 21.890 1.00 87.44 104 GLN A C 1
ATOM 865 O O . GLN A 1 104 ? -23.853 6.199 22.088 1.00 87.44 104 GLN A O 1
ATOM 870 N N . ASN A 1 105 ? -21.859 7.200 22.367 1.00 86.81 105 ASN A N 1
ATOM 871 C CA . ASN A 1 105 ? -22.328 8.302 23.201 1.00 86.81 105 ASN A CA 1
ATOM 872 C C . ASN A 1 105 ? -22.794 9.530 22.391 1.00 86.81 105 ASN A C 1
ATOM 874 O O . ASN A 1 105 ? -22.907 10.604 22.970 1.00 86.81 105 ASN A O 1
ATOM 878 N N . GLU A 1 106 ? -23.014 9.393 21.074 1.00 78.00 106 GLU A N 1
ATOM 879 C CA . GLU A 1 106 ? -23.456 10.478 20.170 1.00 78.00 106 GLU A CA 1
ATOM 880 C C . GLU A 1 106 ? -22.592 11.757 20.267 1.00 78.00 106 GLU A C 1
ATOM 882 O O . GLU A 1 106 ? -23.079 12.880 20.196 1.00 78.00 106 GLU A O 1
ATOM 887 N N . CYS A 1 107 ? -21.279 11.589 20.463 1.00 78.19 107 CYS A N 1
ATOM 888 C CA . CYS A 1 107 ? -20.322 12.693 20.545 1.00 78.19 107 CYS A CA 1
ATOM 889 C C . CYS A 1 107 ? -19.826 13.061 19.143 1.00 78.19 107 CYS A C 1
ATOM 891 O O . CYS A 1 107 ? -18.963 12.377 18.600 1.00 78.19 107 CYS A O 1
ATOM 893 N N . GLU A 1 108 ? -20.356 14.127 18.549 1.00 82.31 108 GLU A N 1
ATOM 894 C CA . GLU A 1 108 ? -20.111 14.553 17.159 1.00 82.31 108 GLU A CA 1
ATOM 895 C C . GLU A 1 108 ? -18.627 14.650 16.760 1.00 82.31 108 GLU A C 1
ATOM 897 O O . GLU A 1 108 ? -18.253 14.399 15.606 1.00 82.31 108 GLU A O 1
ATOM 902 N N . GLU A 1 109 ? -17.755 14.913 17.730 1.00 86.12 109 GLU A N 1
ATOM 903 C CA . GLU A 1 109 ? -16.302 14.944 17.604 1.00 86.12 109 GLU A CA 1
ATOM 904 C C . GLU A 1 109 ? -15.694 13.587 17.204 1.00 86.12 109 GLU A C 1
ATOM 906 O O . GLU A 1 109 ? -14.615 13.560 16.599 1.00 86.12 109 GLU A O 1
ATOM 911 N N . TYR A 1 110 ? -16.379 12.458 17.454 1.00 90.25 110 TYR A N 1
ATOM 912 C CA . TYR A 1 110 ? -15.885 11.116 17.110 1.00 90.25 110 TYR A CA 1
ATOM 913 C C . TYR A 1 110 ? -15.535 11.011 15.623 1.00 90.25 110 TYR A C 1
ATOM 915 O O . TYR A 1 110 ? -14.575 10.328 15.261 1.00 90.25 110 TYR A O 1
ATOM 923 N N . ARG A 1 111 ? -16.302 11.686 14.753 1.00 90.62 111 ARG A N 1
ATOM 924 C CA . ARG A 1 111 ? -16.090 11.657 13.300 1.00 90.62 111 ARG A CA 1
ATOM 925 C C . ARG A 1 111 ? -14.771 12.313 12.930 1.00 90.62 111 ARG A C 1
ATOM 927 O O . ARG A 1 111 ? -13.985 11.716 12.201 1.00 90.62 111 ARG A O 1
ATOM 934 N N . VAL A 1 112 ? -14.515 13.499 13.478 1.00 92.19 112 VAL A N 1
ATOM 935 C CA . VAL A 1 112 ? -13.283 14.260 13.233 1.00 92.19 112 VAL A CA 1
ATOM 936 C C . VAL A 1 112 ? -12.072 13.471 13.728 1.00 92.19 112 VAL A C 1
ATOM 938 O O . VAL A 1 112 ? -11.080 13.342 13.010 1.00 92.19 112 VAL A O 1
ATOM 941 N N . ILE A 1 113 ? -12.174 12.869 14.916 1.00 93.00 113 ILE A N 1
ATOM 942 C CA . ILE A 1 113 ? -11.109 12.037 15.488 1.00 93.00 113 ILE A CA 1
ATOM 943 C C . ILE A 1 113 ? -10.862 10.799 14.616 1.00 93.00 113 ILE A C 1
ATOM 945 O O . ILE A 1 113 ? -9.718 10.520 14.257 1.00 93.00 113 ILE A O 1
ATOM 949 N N . ALA A 1 114 ? 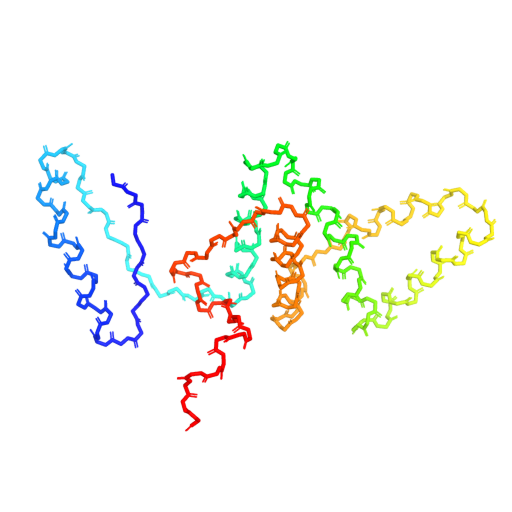-11.917 10.079 14.219 1.00 93.94 114 ALA A N 1
ATOM 950 C CA . ALA A 1 114 ? -11.801 8.898 13.364 1.00 93.94 114 ALA A CA 1
ATOM 951 C C . ALA A 1 114 ? -11.152 9.230 12.013 1.00 93.94 114 ALA A C 1
ATOM 953 O O . ALA A 1 114 ? -10.253 8.520 11.556 1.00 93.94 114 ALA A O 1
ATOM 954 N N . GLU A 1 115 ? -11.577 10.325 11.379 1.00 94.19 115 GLU A N 1
ATOM 955 C CA . GLU A 1 115 ? -11.006 10.787 10.117 1.00 94.19 115 GLU A CA 1
ATOM 956 C C . GLU A 1 115 ? -9.524 11.141 10.264 1.00 94.19 115 GLU A C 1
ATOM 958 O O . GLU A 1 115 ? -8.721 10.760 9.407 1.00 94.19 115 GLU A O 1
ATOM 963 N N . GLN A 1 116 ? -9.147 11.810 11.356 1.00 94.75 116 GLN A N 1
ATOM 964 C CA . GLN A 1 116 ? -7.759 12.165 11.628 1.00 94.75 116 GLN A CA 1
ATOM 965 C C . GLN A 1 116 ? -6.884 10.927 11.859 1.00 94.75 116 GLN A C 1
ATOM 967 O O . GLN A 1 116 ? -5.784 10.850 11.309 1.00 94.75 116 GLN A O 1
ATOM 972 N N . VAL A 1 117 ? -7.376 9.925 12.592 1.00 95.25 117 VAL A N 1
ATOM 973 C CA . VAL A 1 117 ? -6.652 8.659 12.795 1.00 95.25 117 VAL A CA 1
ATOM 974 C C . VAL A 1 117 ? -6.385 7.960 11.461 1.00 95.25 117 VAL A C 1
ATOM 976 O O . VAL A 1 117 ? -5.245 7.591 11.184 1.00 95.25 117 VAL A O 1
ATOM 979 N N . ILE A 1 118 ? -7.382 7.870 10.574 1.00 96.12 118 ILE A N 1
ATOM 980 C CA . ILE A 1 118 ? -7.206 7.278 9.234 1.00 96.12 118 ILE A CA 1
ATOM 981 C C . ILE A 1 118 ? -6.160 8.052 8.411 1.00 96.12 118 ILE A C 1
ATOM 983 O O . ILE A 1 118 ? -5.354 7.453 7.686 1.00 96.12 118 ILE A O 1
ATOM 987 N N . ARG A 1 119 ? -6.146 9.389 8.502 1.00 94.75 119 ARG A N 1
ATOM 988 C CA . ARG A 1 119 ? -5.148 10.219 7.806 1.00 94.75 119 ARG A CA 1
ATOM 989 C C . ARG A 1 119 ? -3.732 9.932 8.303 1.00 94.75 119 ARG A C 1
ATOM 991 O O . ARG A 1 119 ? -2.842 9.828 7.462 1.00 94.75 119 ARG A O 1
ATOM 998 N N . LEU A 1 120 ? -3.551 9.746 9.611 1.00 94.69 120 LEU A N 1
ATOM 999 C CA . LEU A 1 120 ? -2.252 9.496 10.246 1.00 94.69 120 LEU A CA 1
ATOM 1000 C C . LEU A 1 120 ? -1.725 8.064 10.063 1.00 94.69 120 LEU A C 1
ATOM 1002 O O . LEU A 1 120 ? -0.515 7.847 10.157 1.00 94.69 120 LEU A O 1
ATOM 1006 N N . CYS A 1 121 ? -2.587 7.087 9.771 1.00 94.38 121 CYS A N 1
ATOM 1007 C CA . CYS A 1 121 ? -2.134 5.749 9.401 1.00 94.38 121 CYS A CA 1
ATOM 1008 C C . CYS A 1 121 ? -1.281 5.797 8.120 1.00 94.38 121 CYS A C 1
ATOM 1010 O O . CYS A 1 121 ? -1.669 6.402 7.116 1.00 94.38 121 CYS A O 1
ATOM 1012 N N . SER A 1 122 ? -0.132 5.118 8.149 1.00 94.44 122 SER A N 1
ATOM 1013 C CA . SER A 1 122 ? 0.826 5.069 7.039 1.00 94.44 122 SER A CA 1
ATOM 1014 C C . SER A 1 122 ? 1.202 3.632 6.706 1.00 94.44 122 SER A C 1
ATOM 1016 O O . SER A 1 122 ? 1.478 2.861 7.617 1.00 94.44 122 SER A O 1
ATOM 1018 N N . THR A 1 123 ? 1.292 3.278 5.424 1.00 94.00 123 THR A N 1
ATOM 1019 C CA . THR A 1 123 ? 1.810 1.968 4.990 1.00 94.00 123 THR A CA 1
ATOM 1020 C C . THR A 1 123 ? 3.325 1.839 5.169 1.00 94.00 123 THR A C 1
ATOM 1022 O O . THR A 1 123 ? 3.847 0.731 5.188 1.00 94.00 123 THR A O 1
ATOM 1025 N N . THR A 1 124 ? 4.049 2.948 5.363 1.00 91.88 124 THR A N 1
ATOM 1026 C CA . THR A 1 124 ? 5.512 2.933 5.565 1.00 91.88 124 THR A CA 1
ATOM 1027 C C . THR A 1 124 ? 5.941 2.320 6.895 1.00 91.88 124 THR A C 1
ATOM 1029 O O . THR A 1 124 ? 7.100 1.946 7.041 1.00 91.88 124 THR A O 1
ATOM 1032 N N . LYS A 1 125 ? 5.023 2.223 7.863 1.00 91.56 125 LYS A N 1
ATOM 1033 C CA . LYS A 1 125 ? 5.274 1.609 9.174 1.00 91.56 125 LYS A CA 1
ATOM 1034 C C . LYS A 1 125 ? 4.929 0.118 9.215 1.00 91.56 125 LYS A C 1
ATOM 1036 O O . LYS A 1 125 ? 5.171 -0.524 10.231 1.00 91.56 125 LYS A O 1
ATOM 1041 N N . LEU A 1 126 ? 4.361 -0.432 8.140 1.00 92.69 126 LEU A N 1
ATOM 1042 C CA . LEU A 1 126 ? 4.014 -1.847 8.086 1.00 92.69 126 LEU A CA 1
ATOM 1043 C C . LEU A 1 126 ? 5.265 -2.719 8.015 1.00 92.69 126 LEU A C 1
ATOM 1045 O O . LEU A 1 126 ? 6.220 -2.421 7.294 1.00 92.69 126 LEU A O 1
ATOM 1049 N N . SER A 1 127 ? 5.211 -3.860 8.698 1.00 92.12 127 SER A N 1
ATOM 1050 C CA . SER A 1 127 ? 6.122 -4.963 8.406 1.00 92.12 127 SER A CA 1
ATOM 1051 C C . SER A 1 127 ? 5.883 -5.497 6.989 1.00 92.12 127 SER A C 1
ATOM 1053 O O . SER A 1 127 ? 4.799 -5.351 6.422 1.00 92.12 127 SER A O 1
ATOM 1055 N N . VAL A 1 128 ? 6.872 -6.201 6.433 1.00 89.56 128 VAL A N 1
ATOM 1056 C CA . VAL A 1 128 ? 6.755 -6.853 5.116 1.00 89.56 128 VAL A CA 1
ATOM 1057 C C . VAL A 1 128 ? 5.509 -7.740 5.026 1.00 89.56 128 VAL A C 1
ATOM 1059 O O . VAL A 1 128 ? 4.812 -7.715 4.019 1.00 89.56 128 VAL A O 1
ATOM 1062 N N . LYS A 1 129 ? 5.202 -8.511 6.079 1.00 90.88 129 LYS A N 1
ATOM 1063 C CA . LYS A 1 129 ? 4.042 -9.414 6.096 1.00 90.88 129 LYS A CA 1
ATOM 1064 C C . LYS A 1 129 ? 2.727 -8.638 6.020 1.00 90.88 129 LYS A C 1
ATOM 1066 O O . LYS A 1 129 ? 1.878 -8.952 5.192 1.00 90.88 129 LYS A O 1
ATOM 1071 N N . GLN A 1 130 ? 2.585 -7.613 6.856 1.00 94.50 130 GLN A N 1
ATOM 1072 C CA . GLN A 1 130 ? 1.396 -6.764 6.877 1.00 94.50 130 GLN A CA 1
ATOM 1073 C C . GLN A 1 130 ? 1.224 -5.994 5.566 1.00 94.50 130 GLN A C 1
ATOM 1075 O O . GLN A 1 130 ? 0.107 -5.831 5.085 1.00 94.50 130 GLN A O 1
ATOM 1080 N N . MET A 1 131 ? 2.324 -5.543 4.959 1.00 94.56 131 MET A N 1
ATOM 1081 C CA . MET A 1 131 ? 2.282 -4.861 3.670 1.00 94.56 131 MET A CA 1
ATOM 1082 C C . MET A 1 131 ? 1.876 -5.807 2.534 1.00 94.56 131 MET A C 1
ATOM 1084 O O . MET A 1 131 ? 1.076 -5.418 1.686 1.00 94.56 131 MET A O 1
ATOM 1088 N N . THR A 1 132 ? 2.362 -7.053 2.527 1.00 93.44 132 THR A N 1
ATOM 1089 C CA . THR A 1 132 ? 1.887 -8.078 1.582 1.00 93.44 132 THR A CA 1
ATOM 1090 C C . THR A 1 132 ? 0.383 -8.311 1.731 1.00 93.44 132 THR A C 1
ATOM 1092 O O . THR A 1 132 ? -0.335 -8.299 0.736 1.00 93.44 132 THR A O 1
ATOM 1095 N N . GLU A 1 133 ? -0.112 -8.457 2.962 1.00 95.06 133 GLU A N 1
ATOM 1096 C CA . GLU A 1 133 ? -1.547 -8.619 3.224 1.00 95.06 133 GLU A CA 1
ATOM 1097 C C . GLU A 1 133 ? -2.355 -7.403 2.737 1.00 95.06 133 GLU A C 1
ATOM 1099 O O . GLU A 1 133 ? -3.369 -7.554 2.056 1.00 95.06 133 GLU A O 1
ATOM 1104 N N . TYR A 1 134 ? -1.874 -6.188 3.013 1.00 96.44 134 TYR A N 1
ATOM 1105 C CA . TYR A 1 134 ? -2.498 -4.957 2.533 1.00 96.44 134 TYR A CA 1
ATOM 1106 C C . TYR A 1 134 ? -2.557 -4.893 0.999 1.00 96.44 134 TYR A C 1
ATOM 1108 O O . TYR A 1 134 ? -3.600 -4.550 0.439 1.00 96.44 134 TYR A O 1
ATOM 1116 N N . LEU A 1 135 ? -1.466 -5.248 0.310 1.00 95.88 135 LEU A N 1
ATOM 1117 C CA . LEU A 1 135 ? -1.431 -5.335 -1.151 1.00 95.88 135 LEU A CA 1
ATOM 1118 C C . LEU A 1 135 ? -2.454 -6.348 -1.675 1.00 95.88 135 LEU A C 1
ATOM 1120 O O . LEU A 1 135 ? -3.158 -6.034 -2.630 1.00 95.88 135 LEU A O 1
ATOM 1124 N N . ASN A 1 136 ? -2.591 -7.512 -1.039 1.00 95.06 136 ASN A N 1
ATOM 1125 C CA . ASN A 1 136 ? -3.581 -8.513 -1.441 1.00 95.06 136 ASN A CA 1
ATOM 1126 C C . ASN A 1 136 ? -5.012 -7.970 -1.320 1.00 95.06 136 ASN A C 1
ATOM 1128 O O . ASN A 1 136 ? -5.771 -8.065 -2.280 1.00 95.06 136 ASN A O 1
ATOM 1132 N N . TYR A 1 137 ? -5.359 -7.286 -0.223 1.00 96.25 137 TYR A N 1
ATOM 1133 C CA . TYR A 1 137 ? -6.680 -6.653 -0.103 1.00 96.25 137 TYR A CA 1
ATOM 1134 C C . TYR A 1 137 ? -6.935 -5.593 -1.181 1.00 96.25 137 TYR A C 1
ATOM 1136 O O . TYR A 1 137 ? -8.032 -5.536 -1.740 1.00 96.25 137 TYR A O 1
ATOM 1144 N N . VAL A 1 138 ? -5.939 -4.754 -1.489 1.00 96.25 138 VAL A N 1
ATOM 1145 C CA . VAL A 1 138 ? -6.049 -3.752 -2.563 1.00 96.25 138 VAL A CA 1
ATOM 1146 C C . VAL A 1 138 ? -6.238 -4.430 -3.918 1.00 96.25 138 VAL A C 1
ATOM 1148 O O . VAL A 1 138 ? -7.097 -4.008 -4.696 1.00 96.25 138 VAL A O 1
ATOM 1151 N N . HIS A 1 139 ? -5.462 -5.477 -4.191 1.00 95.69 139 HIS A N 1
ATOM 1152 C CA . HIS A 1 139 ? -5.532 -6.230 -5.433 1.00 95.69 139 HIS A CA 1
ATOM 1153 C C . HIS A 1 139 ? -6.900 -6.887 -5.617 1.00 95.69 139 HIS A C 1
ATOM 1155 O O . HIS A 1 139 ? -7.571 -6.654 -6.625 1.00 95.69 139 HIS A O 1
ATOM 1161 N N . ASP A 1 140 ? -7.358 -7.628 -4.612 1.00 95.06 140 ASP A N 1
ATOM 1162 C CA . ASP A 1 140 ? -8.641 -8.322 -4.648 1.00 95.06 140 ASP A CA 1
ATOM 1163 C C . ASP A 1 140 ? -9.798 -7.338 -4.764 1.00 95.06 140 ASP A C 1
ATOM 1165 O O . ASP A 1 140 ? -10.731 -7.560 -5.535 1.00 95.06 140 ASP A O 1
ATOM 1169 N N . PHE A 1 141 ? -9.736 -6.203 -4.064 1.00 95.75 141 PHE A N 1
ATOM 1170 C CA . PHE A 1 141 ? -10.746 -5.164 -4.214 1.00 95.75 141 PHE A CA 1
ATOM 1171 C C . PHE A 1 141 ? -10.770 -4.600 -5.638 1.00 95.75 141 PHE A C 1
ATOM 1173 O O . PHE A 1 141 ? -11.847 -4.459 -6.222 1.00 95.75 141 PHE A O 1
ATOM 1180 N N . ALA A 1 142 ? -9.609 -4.304 -6.222 1.00 95.56 142 ALA A N 1
ATOM 1181 C CA . ALA A 1 142 ? -9.531 -3.795 -7.586 1.00 95.56 142 ALA A CA 1
ATOM 1182 C C . ALA A 1 142 ? -10.118 -4.792 -8.595 1.00 95.56 142 ALA A C 1
ATOM 1184 O O . ALA A 1 142 ? -10.962 -4.411 -9.408 1.00 95.56 142 ALA A O 1
ATOM 1185 N N . VAL A 1 143 ? -9.754 -6.071 -8.497 1.00 94.12 143 VAL A N 1
ATOM 1186 C CA . VAL A 1 143 ? -10.229 -7.108 -9.422 1.00 94.12 143 VAL A CA 1
ATOM 1187 C C . VAL A 1 143 ? -11.713 -7.409 -9.203 1.00 94.12 143 VAL A C 1
ATOM 1189 O O . VAL A 1 143 ? -12.497 -7.363 -10.149 1.00 94.12 143 VAL A O 1
ATOM 1192 N N . VAL A 1 144 ? -12.125 -7.679 -7.963 1.00 93.88 144 VAL A N 1
ATOM 1193 C CA . VAL A 1 144 ? -13.469 -8.192 -7.646 1.00 93.88 144 VAL A CA 1
ATOM 1194 C C . VAL A 1 144 ? -14.518 -7.084 -7.593 1.00 93.88 144 VAL A C 1
ATOM 1196 O O . VAL A 1 144 ? -15.661 -7.307 -7.989 1.00 93.88 144 VAL A O 1
ATOM 1199 N N . LYS A 1 145 ? -14.180 -5.902 -7.065 1.00 94.25 145 LYS A N 1
ATOM 1200 C CA . LYS A 1 145 ? -15.152 -4.812 -6.860 1.00 94.25 145 LYS A CA 1
ATOM 1201 C C . LYS A 1 145 ? -15.108 -3.757 -7.950 1.00 94.25 145 LYS A C 1
ATOM 1203 O O . LYS A 1 145 ? -16.156 -3.199 -8.259 1.00 94.25 145 LYS A O 1
ATOM 1208 N N . LEU A 1 146 ? -13.936 -3.483 -8.520 1.00 94.12 146 LEU A N 1
ATOM 1209 C CA . LEU A 1 146 ? -13.786 -2.460 -9.560 1.00 94.12 146 LEU A CA 1
ATOM 1210 C C . LEU A 1 146 ? -13.682 -3.049 -10.974 1.00 94.12 146 LEU A C 1
ATOM 1212 O O . LEU A 1 146 ? -13.775 -2.294 -11.938 1.00 94.12 146 LEU A O 1
ATOM 1216 N N . GLY A 1 147 ? -13.485 -4.366 -11.118 1.00 95.12 147 GLY A N 1
ATOM 1217 C CA . GLY A 1 147 ? -13.245 -4.993 -12.422 1.00 95.12 147 GLY A CA 1
ATOM 1218 C C . GLY A 1 147 ? -11.930 -4.541 -13.070 1.00 95.12 147 GLY A C 1
ATOM 1219 O O . GLY A 1 147 ? -11.798 -4.556 -14.294 1.00 95.12 147 GLY A O 1
ATOM 1220 N N . VAL A 1 148 ? -10.964 -4.084 -12.265 1.00 95.19 148 VAL A N 1
ATOM 1221 C CA . VAL A 1 148 ? -9.671 -3.569 -12.721 1.00 95.19 148 VAL A CA 1
ATOM 1222 C C . VAL A 1 148 ? -8.595 -4.618 -12.477 1.00 95.19 148 VAL A C 1
ATOM 1224 O O . VAL A 1 148 ? -8.207 -4.877 -11.341 1.00 95.19 148 VAL A O 1
ATOM 1227 N N . HIS A 1 149 ? -8.069 -5.187 -13.560 1.00 94.06 149 HIS A N 1
ATOM 1228 C CA . HIS A 1 149 ? -6.896 -6.055 -13.499 1.00 94.06 149 HIS A CA 1
ATOM 1229 C C . HIS A 1 149 ? -5.623 -5.223 -13.350 1.00 94.06 149 HIS A C 1
ATOM 1231 O O . HIS A 1 149 ? -5.310 -4.391 -14.207 1.00 94.06 149 HIS A O 1
ATOM 1237 N N . LEU A 1 150 ? -4.898 -5.459 -12.261 1.00 93.56 150 LEU A N 1
ATOM 1238 C CA . LEU A 1 150 ? -3.678 -4.741 -11.928 1.00 93.56 150 LEU A CA 1
ATOM 1239 C C . LEU A 1 150 ? -2.456 -5.460 -12.490 1.00 93.56 150 LEU A C 1
ATOM 1241 O O . LEU A 1 150 ? -2.333 -6.679 -12.395 1.00 93.56 150 LEU A O 1
ATOM 1245 N N . THR A 1 151 ? -1.520 -4.707 -13.059 1.00 92.62 151 THR A N 1
ATOM 1246 C CA . THR A 1 151 ? -0.269 -5.288 -13.564 1.00 92.62 151 THR A CA 1
ATOM 1247 C C . THR A 1 151 ? 0.822 -5.243 -12.503 1.00 92.62 151 THR A C 1
ATOM 1249 O O . THR A 1 151 ? 0.888 -4.309 -11.708 1.00 92.62 151 THR A O 1
ATOM 1252 N N . VAL A 1 152 ? 1.748 -6.201 -12.546 1.00 90.50 152 VAL A N 1
ATOM 1253 C CA . VAL A 1 152 ? 2.952 -6.211 -11.704 1.00 90.50 152 VAL A CA 1
ATOM 1254 C C . VAL A 1 152 ? 4.183 -6.154 -12.614 1.00 90.50 152 VAL A C 1
ATOM 1256 O O . VAL A 1 152 ? 4.432 -7.119 -13.341 1.00 90.50 152 VAL A O 1
ATOM 1259 N N . PRO A 1 153 ? 4.931 -5.034 -12.628 1.00 85.12 153 PRO A N 1
ATOM 1260 C CA . PRO A 1 153 ? 6.165 -4.905 -13.393 1.00 85.12 153 PRO A CA 1
ATOM 1261 C C . PRO A 1 153 ? 7.180 -5.977 -13.017 1.00 85.12 153 PRO A C 1
ATOM 1263 O O . PRO A 1 153 ? 7.296 -6.342 -11.847 1.00 85.12 153 PRO A O 1
ATOM 1266 N N . ASP A 1 154 ? 7.957 -6.437 -13.996 1.00 77.75 154 ASP A N 1
ATOM 1267 C CA . ASP A 1 154 ? 8.957 -7.490 -13.790 1.00 77.75 154 ASP A CA 1
ATOM 1268 C C . ASP A 1 154 ? 9.961 -7.149 -12.679 1.00 77.75 154 ASP A C 1
ATOM 1270 O O . ASP A 1 154 ? 10.342 -8.018 -11.896 1.00 77.75 154 ASP A O 1
ATOM 1274 N N . ASP A 1 155 ? 10.330 -5.875 -12.536 1.00 76.88 155 ASP A N 1
ATOM 1275 C CA . ASP A 1 155 ? 11.263 -5.409 -11.509 1.00 76.88 155 ASP A CA 1
ATOM 1276 C C . ASP A 1 155 ? 10.658 -5.299 -10.100 1.00 76.88 155 ASP A C 1
ATOM 1278 O O . ASP A 1 155 ? 11.392 -5.020 -9.146 1.00 76.88 155 ASP A O 1
ATOM 1282 N N . LEU A 1 156 ? 9.348 -5.531 -9.965 1.00 85.69 156 LEU A N 1
ATOM 1283 C CA . LEU A 1 156 ? 8.604 -5.570 -8.703 1.00 85.69 156 LEU A CA 1
ATOM 1284 C C . LEU A 1 156 ? 7.990 -6.950 -8.409 1.00 85.69 156 LEU A C 1
ATOM 1286 O O . LEU A 1 156 ? 7.586 -7.190 -7.277 1.00 85.69 156 LEU A O 1
ATOM 1290 N N . LYS A 1 157 ? 7.976 -7.898 -9.358 1.00 84.12 157 LYS A N 1
ATOM 1291 C CA . LYS A 1 157 ? 7.431 -9.255 -9.132 1.00 84.12 157 LYS A CA 1
ATOM 1292 C C . LYS A 1 157 ? 8.035 -9.958 -7.914 1.00 84.12 157 LYS A C 1
ATOM 1294 O O . LYS A 1 157 ? 7.333 -10.624 -7.167 1.00 84.12 157 LYS A O 1
ATOM 1299 N N . TRP A 1 158 ? 9.327 -9.770 -7.662 1.00 82.25 158 TRP A N 1
ATOM 1300 C CA . TRP A 1 158 ? 10.016 -10.384 -6.521 1.00 82.25 158 TRP A CA 1
ATOM 1301 C C . TRP A 1 158 ? 9.508 -9.903 -5.147 1.00 82.25 158 TRP A C 1
ATOM 1303 O O . TRP A 1 158 ? 9.714 -10.600 -4.150 1.00 82.25 158 TRP A O 1
ATOM 1313 N N . CYS A 1 159 ? 8.889 -8.716 -5.062 1.00 85.00 159 CYS A N 1
ATOM 1314 C CA . CYS A 1 159 ? 8.365 -8.164 -3.808 1.00 85.00 159 CYS A CA 1
ATOM 1315 C C . CYS A 1 159 ? 6.882 -8.498 -3.577 1.00 85.00 159 CYS A C 1
ATOM 1317 O O . CYS A 1 159 ? 6.380 -8.297 -2.470 1.00 85.00 159 CYS A O 1
ATOM 1319 N N . TYR A 1 160 ? 6.209 -9.039 -4.594 1.00 84.38 160 TYR A N 1
ATOM 1320 C CA . TYR A 1 160 ? 4.802 -9.413 -4.580 1.00 84.38 160 TYR A CA 1
ATOM 1321 C C . TYR A 1 160 ? 4.664 -10.886 -4.968 1.00 84.38 160 TYR A C 1
ATOM 1323 O O . TYR A 1 160 ? 4.506 -11.240 -6.133 1.00 84.38 160 TYR A O 1
ATOM 1331 N N . GLN A 1 161 ? 4.811 -11.755 -3.969 1.00 68.19 161 GLN A N 1
ATOM 1332 C CA . GLN A 1 161 ? 4.601 -13.190 -4.120 1.00 68.19 161 GLN A CA 1
ATOM 1333 C C . GLN A 1 161 ? 3.119 -13.459 -3.869 1.00 68.19 161 GLN A C 1
ATOM 1335 O O . GLN A 1 161 ? 2.686 -13.504 -2.721 1.00 68.19 161 GLN A O 1
ATOM 1340 N N . ASP A 1 162 ? 2.348 -13.569 -4.945 1.00 56.00 162 ASP A N 1
ATOM 1341 C CA . ASP A 1 162 ? 0.966 -14.033 -4.889 1.00 56.00 162 ASP A CA 1
ATOM 1342 C C . ASP A 1 162 ? 0.958 -15.445 -4.273 1.00 56.00 162 ASP A C 1
ATOM 1344 O O . ASP A 1 162 ? 1.674 -16.329 -4.757 1.00 56.00 162 ASP A O 1
ATOM 1348 N N . GLU A 1 163 ? 0.204 -15.678 -3.194 1.00 46.44 163 GLU A N 1
ATOM 1349 C CA . GLU A 1 163 ? 0.110 -17.006 -2.565 1.00 46.44 163 GLU A CA 1
ATOM 1350 C C . GLU A 1 163 ? -0.434 -18.058 -3.552 1.00 46.44 163 GLU A C 1
ATOM 1352 O O . GLU A 1 163 ? -0.118 -19.241 -3.417 1.00 46.44 163 GLU A O 1
ATOM 1357 N N . ALA A 1 164 ? -1.120 -17.644 -4.628 1.00 44.78 164 ALA A N 1
ATOM 1358 C CA . ALA A 1 164 ? -1.517 -18.532 -5.723 1.00 44.78 164 ALA A CA 1
ATOM 1359 C C . ALA A 1 164 ? -0.324 -19.112 -6.518 1.00 44.78 164 ALA A C 1
ATOM 1361 O O . ALA A 1 164 ? -0.453 -20.147 -7.174 1.00 44.78 164 ALA A O 1
ATOM 1362 N N . SER A 1 165 ? 0.863 -18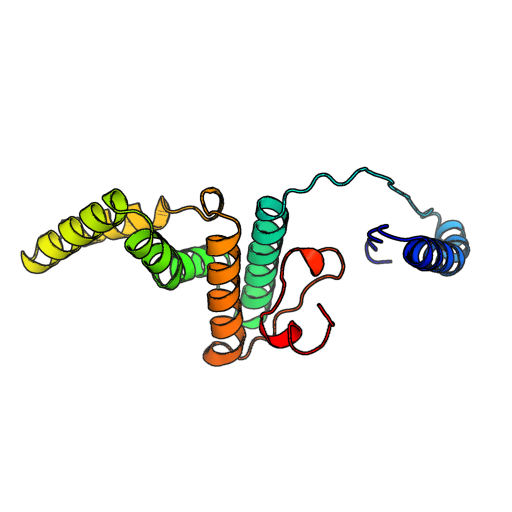.499 -6.441 1.00 36.34 165 SER A N 1
ATOM 1363 C CA . SER A 1 165 ? 2.078 -18.962 -7.132 1.00 36.34 165 SER A CA 1
ATOM 1364 C C . SER A 1 165 ? 2.890 -20.014 -6.354 1.00 36.34 165 SER A C 1
ATOM 1366 O O . SER A 1 165 ? 3.775 -20.656 -6.926 1.00 36.34 165 SER A O 1
ATOM 1368 N N . LEU A 1 166 ? 2.553 -20.270 -5.081 1.00 39.72 166 LEU A N 1
ATOM 1369 C CA . LEU A 1 166 ? 3.245 -21.236 -4.209 1.00 39.72 166 LEU A CA 1
ATOM 1370 C C . LEU A 1 166 ? 2.916 -22.711 -4.512 1.00 39.72 166 LEU A C 1
ATOM 1372 O O . LEU A 1 166 ? 3.472 -23.605 -3.879 1.00 39.72 166 LEU A O 1
ATOM 1376 N N . SER A 1 167 ? 2.073 -22.993 -5.510 1.00 34.31 167 SER A N 1
ATOM 1377 C CA . SER A 1 167 ? 1.763 -24.364 -5.944 1.00 34.31 167 SER A CA 1
ATOM 1378 C C . SER A 1 167 ? 2.797 -24.982 -6.906 1.00 34.31 167 SER A C 1
ATOM 1380 O O . SER A 1 167 ? 2.603 -26.132 -7.300 1.00 34.31 167 SER A O 1
ATOM 1382 N N . SER A 1 168 ? 3.861 -24.280 -7.334 1.00 30.30 168 SER A N 1
ATOM 1383 C CA . SER A 1 168 ? 4.694 -24.778 -8.455 1.00 30.30 168 SER A CA 1
ATOM 1384 C C . SER A 1 168 ? 6.215 -24.830 -8.284 1.00 30.30 168 SER A C 1
ATOM 1386 O O . SER A 1 168 ? 6.883 -25.171 -9.257 1.00 30.30 168 SER A O 1
ATOM 1388 N N . TYR A 1 169 ? 6.789 -24.600 -7.098 1.00 27.02 169 TYR A N 1
ATOM 1389 C CA . TYR A 1 169 ? 8.233 -24.821 -6.918 1.00 27.02 169 TYR A CA 1
ATOM 1390 C C . TYR A 1 169 ? 8.558 -25.748 -5.740 1.00 27.02 169 TYR A C 1
ATOM 1392 O O . TYR A 1 169 ? 8.025 -25.551 -4.645 1.00 27.02 169 TYR A O 1
ATOM 1400 N N . PRO A 1 170 ? 9.388 -26.785 -5.969 1.00 30.25 170 PRO A N 1
ATOM 1401 C CA . PRO A 1 170 ? 9.698 -27.792 -4.967 1.00 30.25 170 PRO A CA 1
ATOM 1402 C C . PRO A 1 170 ? 10.544 -27.195 -3.840 1.00 30.25 170 PRO A C 1
ATOM 1404 O O . PRO A 1 170 ? 11.378 -26.320 -4.075 1.00 30.25 170 PRO A O 1
ATOM 1407 N N . ARG A 1 171 ? 10.271 -27.677 -2.624 1.00 35.50 171 ARG A N 1
ATOM 1408 C CA . ARG A 1 171 ? 11.044 -27.398 -1.409 1.00 35.50 171 ARG A CA 1
ATOM 1409 C C . ARG A 1 171 ? 12.479 -27.894 -1.528 1.00 35.50 171 ARG A C 1
ATOM 1411 O O . ARG A 1 171 ? 12.662 -28.975 -2.131 1.00 35.50 171 ARG A O 1
#

Organism: Acinetobacter johnsonii (NCBI:txid40214)

Sequence (171 aa):
MQKAVFPIQSHADITKAINYMHTNYTQAINEGKPLRVVIDQKLDDRSTAQNRLMWMWLGQIEKKTGQDKDSLHYEFKKRFLIYIYRRDDQEFAETCNAIAMLKQNECEEYRVIAEQVIRLCSTTKLSVKQMTEYLNYVHDFAVVKLGVHLTVPDDLKWCYQDEASLSSYPR

Radius of gyration: 21.2 Å; chains: 1; bounding box: 48×43×59 Å

InterPro domains:
  IPR008711 Recombinase NinB [PF05772] (16-144)
  IPR036619 NinB superfamily [G3DSA:1.10.3790.10] (1-165)
  IPR036619 NinB superfamily [SSF103370] (2-159)

pLDDT: mean 87.51, std 14.31, range [27.02, 97.88]

Foldseek 3Di:
DDDDDQDCPDPVSVVVVVVVCVVPQVVCVVVVNGDDDDDDPPPDDLLNL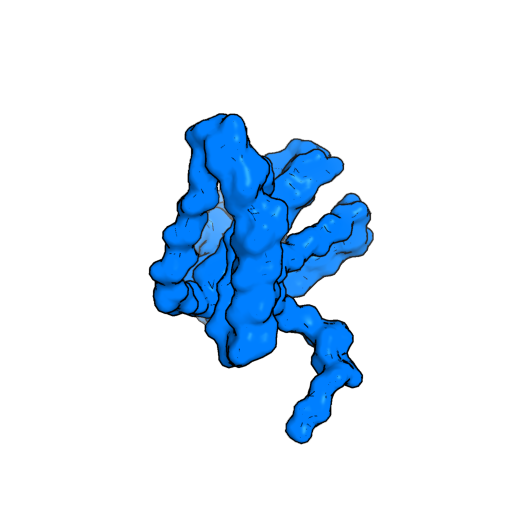LVVLLQLQLVQLCVQPVDDSVVVLLVLLVVQVLVLCLVPPVVSVVVVVVLVVCVVVVNPCSVVSSSVVSVPRDSSPDDLVSSLRSVVVSQCCCCPVVVGHGDADPVSVVSHDDPVNVPDDDD

Secondary structure (DSSP, 8-state):
-PPP----SSHHHHHHHHHHHHHHHHHHHHTT-------------HHHHHHHHHHHHHHHHHHHH---HHHHHHHHIIIIIHHHHHHH-HHHHHHHHHHHHHHHTT-THHHHHHHHHHHH--GGGS-HHHHHHHHHHHHHHHHHHH--PPP--TTTGGG---GGGGGSS--